Protein AF-A0A929JUM2-F1 (afdb_monomer_lite)

Structure (mmCIF, N/CA/C/O backbone):
data_AF-A0A929JUM2-F1
#
_entry.id   AF-A0A929JUM2-F1
#
loop_
_atom_site.group_PDB
_atom_site.id
_atom_site.type_symbol
_atom_site.label_atom_id
_atom_site.label_alt_id
_atom_site.label_comp_id
_atom_site.label_asym_id
_atom_site.label_entity_id
_atom_site.label_seq_id
_atom_site.pdbx_PDB_ins_code
_atom_site.Cartn_x
_atom_site.Cartn_y
_atom_site.Cartn_z
_atom_site.occupancy
_atom_site.B_iso_or_equiv
_atom_site.auth_seq_id
_atom_site.auth_comp_id
_atom_site.auth_asym_id
_atom_site.auth_atom_id
_atom_site.pdbx_PDB_model_num
ATOM 1 N N . ASP A 1 1 ? -3.433 -14.314 9.287 1.00 51.97 1 ASP A N 1
ATOM 2 C CA . ASP A 1 1 ? -2.128 -13.743 9.660 1.00 51.97 1 ASP A CA 1
ATOM 3 C C . ASP A 1 1 ? -2.334 -12.373 10.278 1.00 51.97 1 ASP A C 1
ATOM 5 O O . ASP A 1 1 ? -3.068 -11.568 9.716 1.00 51.97 1 ASP A O 1
ATOM 9 N N . GLU A 1 2 ? -1.767 -12.148 11.462 1.00 64.69 2 GLU A N 1
ATOM 10 C CA . GLU A 1 2 ? -1.824 -10.885 12.211 1.00 64.69 2 GLU A CA 1
ATOM 11 C C . GLU A 1 2 ? -0.3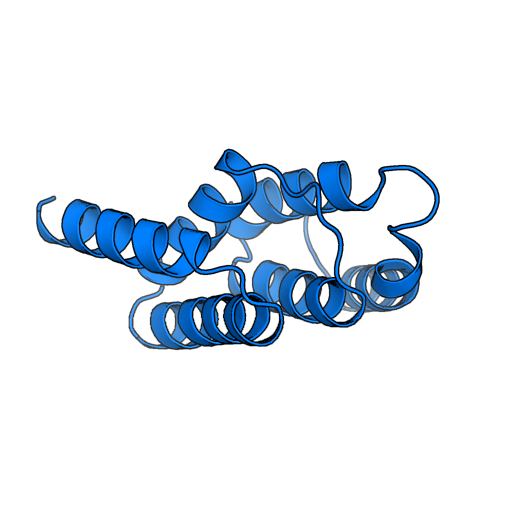96 -10.335 12.326 1.00 64.69 2 GLU A C 1
ATOM 13 O O . GLU A 1 2 ? 0.518 -11.099 12.635 1.00 64.69 2 GLU A O 1
ATOM 18 N N . ILE A 1 3 ? -0.181 -9.050 12.032 1.00 65.50 3 ILE A N 1
ATOM 19 C CA . ILE A 1 3 ? 1.097 -8.392 12.304 1.00 65.50 3 ILE A CA 1
ATOM 20 C C . ILE A 1 3 ? 1.003 -7.842 13.726 1.00 65.50 3 ILE A C 1
ATOM 22 O O . ILE A 1 3 ? 0.485 -6.754 13.962 1.00 65.50 3 ILE A O 1
ATOM 26 N N . ASP A 1 4 ? 1.517 -8.606 14.685 1.00 76.81 4 ASP A N 1
ATOM 27 C CA . ASP A 1 4 ? 1.779 -8.088 16.026 1.00 76.81 4 ASP A CA 1
ATOM 28 C C . ASP A 1 4 ? 3.136 -7.359 16.088 1.00 76.81 4 ASP A C 1
ATOM 30 O O . ASP A 1 4 ? 3.932 -7.390 15.148 1.00 76.81 4 ASP A O 1
ATOM 34 N N . ALA A 1 5 ? 3.434 -6.705 17.214 1.00 72.31 5 ALA A N 1
ATOM 35 C CA . ALA A 1 5 ? 4.672 -5.935 17.382 1.00 72.31 5 ALA A CA 1
ATOM 36 C C . ALA A 1 5 ? 5.957 -6.772 17.198 1.00 72.31 5 ALA A C 1
ATOM 38 O O . ALA A 1 5 ? 7.006 -6.239 16.831 1.00 72.31 5 ALA A O 1
ATOM 39 N N . THR A 1 6 ? 5.890 -8.083 17.448 1.00 71.50 6 THR A N 1
ATOM 40 C CA . THR A 1 6 ? 7.030 -8.991 17.257 1.00 71.50 6 THR A CA 1
ATOM 41 C C . THR A 1 6 ? 7.211 -9.301 15.776 1.00 71.50 6 THR A C 1
ATOM 43 O O . THR A 1 6 ? 8.318 -9.215 15.246 1.00 71.50 6 THR A O 1
ATOM 46 N N . THR A 1 7 ? 6.104 -9.586 15.099 1.00 74.31 7 THR A N 1
ATOM 47 C CA . THR A 1 7 ? 6.040 -9.897 13.674 1.00 74.31 7 THR A CA 1
ATOM 48 C C . THR A 1 7 ? 6.419 -8.679 12.833 1.00 74.31 7 THR A C 1
ATOM 50 O O . THR A 1 7 ? 7.212 -8.811 11.906 1.00 74.31 7 THR A O 1
ATOM 53 N N . GLU A 1 8 ? 5.955 -7.477 13.194 1.00 75.75 8 GLU A N 1
ATOM 54 C CA . GLU A 1 8 ? 6.344 -6.215 12.543 1.00 75.75 8 GLU A CA 1
ATOM 55 C C . GLU A 1 8 ? 7.861 -6.004 12.630 1.00 75.75 8 GLU A C 1
ATOM 57 O O . GLU A 1 8 ? 8.510 -5.713 11.628 1.00 75.75 8 GLU A O 1
ATOM 62 N N . SER A 1 9 ? 8.449 -6.218 13.812 1.00 73.00 9 SER A N 1
ATOM 63 C CA . SER A 1 9 ? 9.894 -6.084 14.028 1.00 73.00 9 SER A CA 1
ATOM 64 C C . SER A 1 9 ? 10.700 -7.065 13.174 1.00 73.00 9 SER A C 1
ATOM 66 O O . SER A 1 9 ? 11.690 -6.677 12.552 1.00 73.00 9 SER A O 1
ATOM 68 N N . TRP A 1 10 ? 10.260 -8.323 13.083 1.00 74.50 10 TRP A N 1
ATOM 69 C CA . TRP A 1 10 ? 10.914 -9.323 12.238 1.00 74.50 10 TRP A CA 1
ATOM 70 C C . TRP A 1 10 ? 10.791 -8.986 10.755 1.00 74.50 10 TRP A C 1
ATOM 72 O O . TRP A 1 10 ? 11.799 -9.006 10.054 1.00 74.50 10 TRP A O 1
ATOM 82 N N . LEU A 1 11 ? 9.600 -8.596 10.294 1.00 72.81 11 LEU A N 1
ATOM 83 C CA . LEU A 1 11 ? 9.365 -8.180 8.910 1.00 72.81 11 LEU A CA 1
ATOM 84 C C . LEU A 1 11 ? 10.231 -6.972 8.528 1.00 72.81 11 LEU A C 1
ATOM 86 O O . LEU A 1 11 ? 10.826 -6.955 7.454 1.00 72.81 11 LEU A O 1
ATOM 90 N N . LEU A 1 12 ? 10.374 -5.991 9.423 1.00 72.25 12 LEU A N 1
ATOM 91 C CA . LEU A 1 12 ? 11.233 -4.826 9.202 1.00 72.25 12 LEU A CA 1
ATOM 92 C C . LEU A 1 12 ? 12.728 -5.172 9.187 1.00 72.25 12 LEU A C 1
ATOM 94 O O . LEU A 1 12 ? 13.486 -4.525 8.464 1.00 72.25 12 LEU A O 1
ATOM 98 N N . GLN A 1 13 ? 13.163 -6.168 9.965 1.00 69.94 13 GLN A N 1
ATOM 99 C CA . GLN A 1 13 ? 14.558 -6.623 9.975 1.00 69.94 13 GLN A CA 1
ATOM 100 C C . GLN A 1 13 ? 14.932 -7.403 8.716 1.00 69.94 13 GLN A C 1
ATOM 102 O O . GLN A 1 13 ? 16.063 -7.279 8.251 1.00 69.94 13 GLN A O 1
ATOM 107 N N . ILE A 1 14 ? 14.004 -8.188 8.165 1.00 68.44 14 ILE A N 1
ATOM 108 C CA . ILE A 1 14 ? 14.266 -9.001 6.971 1.00 68.44 14 ILE A CA 1
ATOM 109 C C . ILE A 1 14 ? 13.983 -8.256 5.664 1.00 68.44 14 ILE A C 1
ATOM 111 O O . ILE A 1 14 ? 14.540 -8.632 4.639 1.00 68.44 14 ILE A O 1
ATOM 115 N N . ALA A 1 15 ? 13.172 -7.190 5.685 1.00 65.75 15 ALA A N 1
ATOM 116 C CA . ALA A 1 15 ? 12.823 -6.411 4.493 1.00 65.75 15 ALA A CA 1
ATOM 117 C C . ALA A 1 15 ? 14.037 -5.982 3.635 1.00 65.75 15 ALA A C 1
ATOM 119 O O . ALA A 1 15 ? 13.951 -6.126 2.418 1.00 65.75 15 ALA A O 1
ATOM 120 N N . PRO A 1 16 ? 15.182 -5.539 4.204 1.00 62.84 16 PRO A N 1
ATOM 121 C CA . PRO A 1 16 ? 16.372 -5.192 3.417 1.00 62.84 16 PRO A CA 1
ATOM 122 C C . PRO A 1 16 ? 17.055 -6.381 2.721 1.00 62.84 16 PRO A C 1
ATOM 124 O O . PRO A 1 16 ? 17.844 -6.170 1.808 1.00 62.84 16 PRO A O 1
ATOM 127 N N . TYR A 1 17 ? 16.786 -7.612 3.164 1.00 59.81 17 TYR A N 1
ATOM 128 C CA . TYR A 1 17 ? 17.386 -8.848 2.645 1.00 59.81 17 TYR A CA 1
ATOM 129 C C . TYR A 1 17 ? 16.455 -9.611 1.692 1.00 59.81 17 TYR A C 1
ATOM 131 O O . TYR A 1 17 ? 16.838 -10.647 1.154 1.00 59.81 17 TYR A O 1
ATOM 139 N N . ALA A 1 18 ? 15.236 -9.115 1.458 1.00 59.00 18 ALA A N 1
ATOM 140 C CA . ALA A 1 18 ? 14.266 -9.761 0.574 1.00 59.00 18 ALA A CA 1
ATOM 141 C C . ALA A 1 18 ? 14.733 -9.836 -0.898 1.00 59.00 18 ALA A C 1
ATOM 143 O O . ALA A 1 18 ? 14.164 -10.585 -1.689 1.00 59.00 18 ALA A O 1
ATOM 144 N N . GLU A 1 19 ? 15.774 -9.087 -1.260 1.00 52.09 19 GLU A N 1
ATOM 145 C CA . GLU A 1 19 ? 16.333 -9.018 -2.612 1.00 52.09 19 GLU A CA 1
ATOM 146 C C . GLU A 1 19 ? 17.215 -10.219 -2.992 1.00 52.09 19 GLU A C 1
ATOM 148 O O . GLU A 1 19 ? 17.411 -10.449 -4.181 1.00 52.09 19 GLU A O 1
ATOM 153 N N . GLU A 1 20 ? 17.742 -11.001 -2.037 1.00 51.16 20 GLU A N 1
ATOM 154 C CA . GLU A 1 20 ? 18.761 -12.017 -2.368 1.00 51.16 20 GLU A CA 1
ATOM 155 C C . GLU A 1 20 ? 18.219 -13.278 -3.072 1.00 51.16 20 GLU A C 1
ATOM 157 O O . GLU A 1 20 ? 19.017 -13.993 -3.664 1.00 51.16 20 GLU A O 1
ATOM 162 N N . ASP A 1 21 ? 16.901 -13.539 -3.091 1.00 48.47 21 ASP A N 1
ATOM 163 C CA . ASP A 1 21 ? 16.361 -14.838 -3.555 1.00 48.47 21 ASP A CA 1
ATOM 164 C C . ASP A 1 21 ? 14.900 -14.796 -4.088 1.00 48.47 21 ASP A C 1
ATOM 166 O O . ASP A 1 21 ? 14.142 -15.737 -3.888 1.00 48.47 21 ASP A O 1
ATOM 170 N N . TYR A 1 22 ? 14.444 -13.722 -4.753 1.00 52.81 22 TYR A N 1
ATOM 171 C CA . TYR A 1 22 ? 13.024 -13.531 -5.171 1.00 52.81 22 TYR A CA 1
ATOM 172 C C . TYR A 1 22 ? 12.003 -13.385 -4.019 1.00 52.81 22 TYR A C 1
ATOM 174 O O . TYR A 1 22 ? 10.801 -13.251 -4.255 1.00 52.81 22 TYR A O 1
ATOM 182 N N . ASN A 1 23 ? 12.463 -13.323 -2.769 1.00 67.81 23 ASN A N 1
ATOM 183 C CA . ASN A 1 23 ? 11.599 -13.218 -1.588 1.00 67.81 23 ASN A CA 1
ATOM 184 C C . ASN A 1 23 ? 10.784 -11.912 -1.540 1.00 67.81 23 ASN A C 1
ATOM 186 O O . ASN A 1 23 ? 9.761 -11.850 -0.862 1.00 67.81 23 ASN A O 1
ATOM 190 N N . SER A 1 24 ? 11.211 -10.864 -2.250 1.00 75.12 24 SER A N 1
ATOM 191 C CA . SER A 1 24 ? 10.519 -9.574 -2.325 1.00 75.12 24 SER A CA 1
ATOM 192 C C . SER A 1 24 ? 9.154 -9.671 -3.031 1.00 75.12 24 SER A C 1
ATOM 194 O O . SER A 1 24 ? 8.208 -8.999 -2.608 1.00 75.12 24 SER A O 1
ATOM 196 N N . TYR A 1 25 ? 9.020 -10.547 -4.035 1.00 84.50 25 TYR A N 1
ATOM 197 C CA . TYR A 1 25 ? 7.760 -10.818 -4.736 1.00 84.50 25 TYR A CA 1
ATOM 198 C C . TYR A 1 25 ? 6.740 -11.472 -3.789 1.00 84.50 25 TYR A C 1
ATOM 200 O O . TYR A 1 25 ? 5.668 -10.914 -3.539 1.00 84.50 25 TYR A O 1
ATOM 208 N N . ASP A 1 26 ? 7.112 -12.607 -3.187 1.00 84.31 26 ASP A N 1
ATOM 209 C CA . ASP A 1 26 ? 6.253 -13.385 -2.280 1.00 84.31 26 ASP A CA 1
ATOM 210 C C . ASP A 1 26 ? 5.903 -12.611 -1.002 1.00 84.31 26 ASP A C 1
ATOM 212 O O . ASP A 1 26 ? 4.795 -12.719 -0.453 1.00 84.31 26 ASP A O 1
ATOM 216 N N . LEU A 1 27 ? 6.841 -11.789 -0.522 1.00 86.19 27 LEU A N 1
ATOM 217 C CA . LEU A 1 27 ? 6.603 -10.904 0.607 1.00 86.19 27 LEU A CA 1
ATOM 218 C C . LEU A 1 27 ? 5.526 -9.873 0.267 1.00 86.19 27 LEU A C 1
ATOM 220 O O . LEU A 1 27 ? 4.618 -9.669 1.074 1.00 86.19 27 LEU A O 1
ATOM 224 N N . LEU A 1 28 ? 5.554 -9.271 -0.926 1.00 90.44 28 LEU A N 1
ATOM 225 C CA . LEU A 1 28 ? 4.522 -8.309 -1.305 1.00 90.44 28 LEU A CA 1
ATOM 226 C C . LEU A 1 28 ? 3.148 -8.968 -1.492 1.00 90.44 28 LEU A C 1
ATOM 228 O O . LEU A 1 28 ? 2.143 -8.391 -1.076 1.00 90.44 28 LEU A O 1
ATOM 232 N N . GLU A 1 29 ? 3.077 -10.188 -2.032 1.00 91.69 29 GLU A N 1
ATOM 233 C CA . GLU A 1 29 ? 1.817 -10.949 -2.066 1.00 91.69 29 GLU A CA 1
ATOM 234 C C . GLU A 1 29 ? 1.268 -11.218 -0.660 1.00 91.69 29 GLU A C 1
ATOM 236 O O . GLU A 1 29 ? 0.063 -11.119 -0.409 1.00 91.69 29 GLU A O 1
ATOM 241 N N . SER A 1 30 ? 2.154 -11.535 0.281 1.00 91.12 30 SER A N 1
ATOM 242 C CA . SER A 1 30 ? 1.780 -11.750 1.678 1.00 91.12 30 SER A CA 1
ATOM 243 C C . SER A 1 30 ? 1.256 -10.464 2.316 1.00 91.12 30 SER A C 1
ATOM 245 O O . SER A 1 30 ? 0.212 -10.484 2.971 1.00 91.12 30 SER A O 1
ATOM 247 N N . LEU A 1 31 ? 1.902 -9.326 2.052 1.00 93.12 31 LEU A N 1
ATOM 248 C CA . LEU A 1 31 ? 1.423 -8.013 2.487 1.00 93.12 31 LEU A CA 1
ATOM 249 C C . LEU A 1 31 ? 0.074 -7.651 1.857 1.00 93.12 31 LEU A C 1
ATOM 251 O O . LEU A 1 31 ? -0.766 -7.061 2.535 1.00 93.12 31 LEU A O 1
ATOM 255 N N . ALA A 1 32 ? -0.182 -8.048 0.608 1.00 95.00 32 ALA A N 1
ATOM 256 C CA . ALA A 1 32 ? -1.482 -7.852 -0.026 1.00 95.00 32 ALA A CA 1
ATOM 257 C C . ALA A 1 32 ? -2.601 -8.589 0.716 1.00 95.00 32 ALA A C 1
ATOM 259 O O . ALA A 1 32 ? -3.632 -7.976 0.999 1.00 95.00 32 ALA A O 1
ATOM 260 N N . ARG A 1 33 ? -2.378 -9.844 1.125 1.00 94.31 33 ARG A N 1
ATOM 261 C CA . ARG A 1 33 ? -3.335 -10.591 1.961 1.00 94.31 33 ARG A CA 1
ATOM 262 C C . ARG A 1 33 ? -3.524 -9.943 3.333 1.00 94.31 33 ARG A C 1
ATOM 264 O O . ARG A 1 33 ? -4.648 -9.757 3.783 1.00 94.31 33 ARG A O 1
ATOM 271 N N . ILE A 1 34 ? -2.435 -9.542 3.988 1.00 93.62 34 ILE A N 1
ATOM 272 C CA . ILE A 1 34 ? -2.492 -8.892 5.308 1.00 93.62 34 ILE A CA 1
ATOM 273 C C . ILE A 1 34 ? -3.255 -7.563 5.241 1.00 93.62 34 ILE A C 1
ATOM 275 O O . ILE A 1 34 ? -4.031 -7.245 6.147 1.00 93.62 34 ILE A O 1
ATOM 279 N N . SER A 1 35 ? -3.090 -6.812 4.149 1.00 95.75 35 SER A N 1
ATOM 280 C CA . SER A 1 35 ? -3.714 -5.501 3.970 1.00 95.75 35 SER A CA 1
ATOM 281 C C . SER A 1 35 ? -5.244 -5.527 3.999 1.00 95.75 35 SER A C 1
ATOM 283 O O . SER A 1 35 ? -5.852 -4.491 4.243 1.00 95.75 35 SER A O 1
ATOM 285 N N . GLU A 1 36 ? -5.874 -6.690 3.814 1.00 94.31 36 GLU A N 1
ATOM 286 C CA . GLU A 1 36 ? -7.326 -6.854 3.957 1.00 94.31 36 GLU A CA 1
ATOM 287 C C . GLU A 1 36 ? -7.817 -6.535 5.377 1.00 94.31 36 GLU A C 1
ATOM 289 O O . GLU A 1 36 ? -8.950 -6.095 5.555 1.00 94.31 36 GLU A O 1
ATOM 294 N N . SER A 1 37 ? -6.960 -6.730 6.384 1.00 93.44 37 SER A N 1
ATOM 295 C CA . SER A 1 37 ? -7.260 -6.442 7.794 1.00 93.44 37 SER A CA 1
ATOM 296 C C . SER A 1 37 ? -6.387 -5.338 8.394 1.00 93.44 37 SER A C 1
ATOM 298 O O . SER A 1 37 ? -6.833 -4.623 9.287 1.00 93.44 37 SER A O 1
ATOM 300 N N . GLN A 1 38 ? -5.152 -5.191 7.909 1.00 92.50 38 GLN A N 1
ATOM 301 C CA . GLN A 1 38 ? -4.104 -4.351 8.499 1.00 92.50 38 GLN A CA 1
ATOM 302 C C . GLN A 1 38 ? -3.368 -3.570 7.403 1.00 92.50 38 GLN A C 1
ATOM 304 O O . GLN A 1 38 ? -2.165 -3.715 7.175 1.00 92.50 38 GLN A O 1
ATOM 309 N N . ALA A 1 39 ? -4.120 -2.770 6.641 1.00 94.25 39 ALA A N 1
ATOM 310 C CA . ALA A 1 39 ? -3.581 -2.047 5.487 1.00 94.25 39 ALA A CA 1
ATOM 311 C C . ALA A 1 39 ? -2.472 -1.049 5.862 1.00 94.25 39 ALA A C 1
ATOM 313 O O . ALA A 1 39 ? -1.540 -0.850 5.083 1.00 94.25 39 ALA A O 1
ATOM 314 N N . LEU A 1 40 ? -2.550 -0.426 7.043 1.00 94.50 40 LEU A N 1
ATOM 315 C CA . LEU A 1 40 ? -1.562 0.559 7.489 1.00 94.50 40 LEU A CA 1
ATOM 316 C C . LEU A 1 40 ? -0.230 -0.109 7.854 1.00 94.50 40 LEU A C 1
ATOM 318 O O . LEU A 1 40 ? 0.830 0.395 7.494 1.00 94.50 40 LEU A O 1
ATOM 322 N N . GLU A 1 41 ? -0.274 -1.254 8.529 1.00 92.31 41 GLU A N 1
ATOM 323 C CA . GLU A 1 41 ? 0.890 -2.067 8.881 1.00 92.31 41 GLU A CA 1
ATOM 324 C C . GLU A 1 41 ? 1.546 -2.620 7.615 1.00 92.31 41 GLU A C 1
ATOM 326 O O . GLU A 1 41 ? 2.754 -2.468 7.425 1.00 92.31 41 GLU A O 1
ATOM 331 N N . ALA A 1 42 ? 0.739 -3.157 6.692 1.00 93.25 42 ALA A N 1
ATOM 332 C CA . ALA A 1 42 ? 1.221 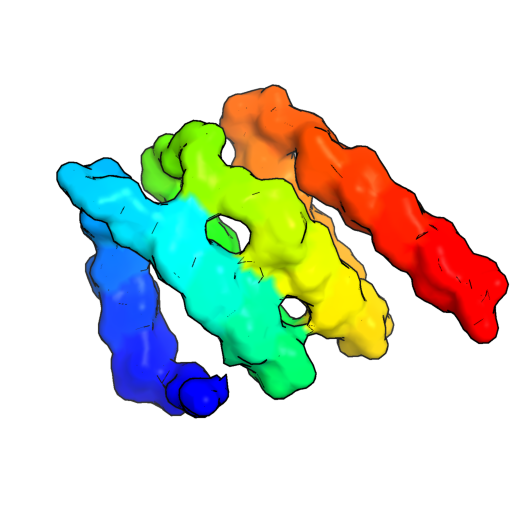-3.626 5.399 1.00 93.25 42 ALA A CA 1
ATOM 333 C C . ALA A 1 42 ? 1.926 -2.506 4.609 1.00 93.25 42 ALA A C 1
ATOM 335 O O . ALA A 1 42 ? 2.987 -2.727 4.024 1.00 93.25 42 ALA A O 1
ATOM 336 N N . GLN A 1 43 ? 1.386 -1.282 4.647 1.00 94.94 43 GLN A N 1
ATOM 337 C CA . GLN A 1 43 ? 2.000 -0.122 4.003 1.00 94.94 43 GLN A CA 1
ATOM 338 C C . GLN A 1 43 ? 3.356 0.249 4.603 1.00 94.94 43 GLN A C 1
ATOM 340 O O . GLN A 1 43 ? 4.268 0.568 3.844 1.00 94.94 43 GLN A O 1
ATOM 345 N N . LYS A 1 44 ? 3.522 0.209 5.929 1.00 93.62 44 LYS A N 1
ATOM 346 C CA . LYS A 1 44 ? 4.812 0.521 6.569 1.00 93.62 44 LYS A CA 1
ATOM 347 C C . LYS A 1 44 ? 5.904 -0.449 6.126 1.00 93.62 44 LYS A C 1
ATOM 349 O O . LYS A 1 44 ? 7.003 -0.013 5.782 1.00 93.62 44 LYS A O 1
ATOM 354 N N . VAL A 1 45 ? 5.596 -1.748 6.125 1.00 90.62 45 VAL A N 1
ATOM 355 C CA . VAL A 1 45 ? 6.546 -2.790 5.710 1.00 90.62 45 VAL A CA 1
ATOM 356 C C . VAL A 1 45 ? 6.890 -2.619 4.232 1.00 90.62 45 VAL A C 1
ATOM 358 O O . VAL A 1 45 ? 8.066 -2.574 3.880 1.00 90.62 45 VAL A O 1
ATOM 361 N N . TRP A 1 46 ? 5.887 -2.420 3.375 1.00 91.44 46 TRP A N 1
ATOM 362 C CA . TRP A 1 46 ? 6.114 -2.200 1.947 1.00 91.44 46 TRP A CA 1
ATOM 363 C C . TRP A 1 46 ? 6.932 -0.935 1.665 1.00 91.44 46 TRP A C 1
ATOM 365 O O . TRP A 1 46 ? 7.866 -0.973 0.868 1.00 91.44 46 TRP A O 1
ATOM 375 N N . LEU A 1 47 ? 6.656 0.174 2.358 1.00 91.69 47 LEU A N 1
ATOM 376 C CA . LEU A 1 47 ? 7.442 1.400 2.226 1.00 91.69 47 LEU A CA 1
ATOM 377 C C . LEU A 1 47 ? 8.915 1.152 2.570 1.00 91.6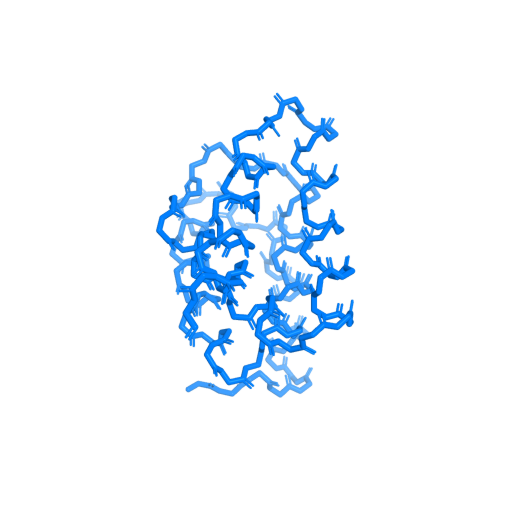9 47 LEU A C 1
ATOM 379 O O . LEU A 1 47 ? 9.791 1.675 1.887 1.00 91.69 47 LEU A O 1
ATOM 383 N N . LYS A 1 48 ? 9.190 0.318 3.582 1.00 88.31 48 LYS A N 1
ATOM 384 C CA . LYS A 1 48 ? 10.556 -0.063 3.950 1.00 88.31 48 LYS A CA 1
ATOM 385 C C . LYS A 1 48 ? 11.233 -0.915 2.877 1.00 88.31 48 LYS A C 1
ATOM 387 O O . LYS A 1 48 ? 12.409 -0.706 2.603 1.00 88.31 48 LYS A O 1
ATOM 392 N N . MET A 1 49 ? 10.500 -1.828 2.244 1.00 86.00 49 MET A N 1
ATOM 393 C CA . MET A 1 49 ? 11.011 -2.620 1.116 1.00 86.00 49 MET A CA 1
ATOM 394 C C . MET A 1 49 ? 11.365 -1.751 -0.103 1.00 86.00 49 MET A C 1
ATOM 396 O O . MET A 1 49 ? 12.226 -2.110 -0.900 1.00 86.00 49 MET A O 1
ATOM 400 N N . LEU A 1 50 ? 10.728 -0.588 -0.260 1.00 86.69 50 LEU A N 1
ATOM 401 C CA . LEU A 1 50 ? 11.042 0.354 -1.339 1.00 86.69 50 LEU A CA 1
ATOM 402 C C . LEU A 1 50 ? 12.323 1.169 -1.086 1.00 86.69 50 LEU A C 1
ATOM 404 O O . LEU A 1 50 ? 12.774 1.855 -2.005 1.00 86.69 50 LEU A O 1
ATOM 408 N N . ASP A 1 51 ? 12.935 1.085 0.104 1.00 82.56 51 ASP A N 1
ATOM 409 C CA . ASP A 1 51 ? 14.242 1.702 0.378 1.00 82.56 51 ASP A CA 1
ATOM 410 C C . ASP A 1 51 ? 15.388 0.984 -0.365 1.00 82.56 51 ASP A C 1
ATOM 412 O O . ASP A 1 51 ? 16.351 1.643 -0.755 1.00 82.56 51 ASP A O 1
ATOM 416 N N . SER A 1 52 ? 15.305 -0.342 -0.554 1.00 69.62 52 SER A N 1
ATOM 417 C CA . SER A 1 52 ? 16.349 -1.158 -1.212 1.00 69.62 52 SER A CA 1
ATOM 418 C C . SER A 1 52 ? 16.161 -1.332 -2.726 1.00 69.62 52 SER A C 1
ATOM 420 O O . SER A 1 52 ? 17.127 -1.628 -3.415 1.00 69.62 52 SER A O 1
ATOM 422 N N . TYR A 1 53 ? 14.964 -1.016 -3.226 1.00 66.62 53 TYR A N 1
ATOM 423 C CA . TYR A 1 53 ? 14.524 -1.031 -4.625 1.00 66.62 53 TYR A CA 1
ATOM 424 C C . TYR A 1 53 ? 14.691 -2.347 -5.411 1.00 66.62 53 TYR A C 1
ATOM 426 O O . TYR A 1 53 ? 15.702 -2.577 -6.072 1.00 66.62 53 TYR A O 1
ATOM 434 N N . SER A 1 54 ? 13.585 -3.101 -5.486 1.00 59.97 54 SER A N 1
ATOM 435 C CA . SER A 1 54 ? 13.434 -4.332 -6.271 1.00 59.97 54 SER A CA 1
ATOM 436 C C . SER A 1 54 ? 12.566 -4.095 -7.518 1.00 59.97 54 SER A C 1
ATOM 438 O O . SER A 1 54 ? 11.542 -3.408 -7.444 1.00 59.97 54 SER A O 1
ATOM 440 N N . TYR A 1 55 ? 12.959 -4.669 -8.662 1.00 64.62 55 TYR A N 1
ATOM 441 C CA . TYR A 1 55 ? 12.303 -4.481 -9.969 1.00 64.62 55 TYR A CA 1
ATOM 442 C C . TYR A 1 55 ? 11.092 -5.402 -10.227 1.00 64.62 55 TYR A C 1
ATOM 444 O O . TYR A 1 55 ? 10.350 -5.155 -11.177 1.00 64.62 55 TYR A O 1
ATOM 452 N N . ASP A 1 56 ? 10.845 -6.402 -9.373 1.00 74.06 56 ASP A N 1
ATOM 453 C CA . ASP A 1 56 ? 9.938 -7.520 -9.678 1.00 74.06 56 ASP A CA 1
ATOM 454 C C . ASP A 1 56 ? 8.764 -7.624 -8.693 1.00 74.06 56 ASP A C 1
ATOM 456 O O . ASP A 1 56 ? 8.479 -8.684 -8.153 1.00 74.06 56 ASP A O 1
ATOM 460 N N . TYR A 1 57 ? 8.062 -6.524 -8.417 1.00 83.56 57 TYR A N 1
ATOM 461 C CA . TYR A 1 57 ? 6.879 -6.578 -7.550 1.00 83.56 57 TYR A CA 1
ATOM 462 C C . TYR A 1 57 ? 5.592 -6.951 -8.311 1.00 83.56 57 TYR A C 1
ATOM 464 O O . TYR A 1 57 ? 5.351 -6.399 -9.386 1.00 83.56 57 TYR A O 1
ATOM 472 N N . PRO A 1 58 ? 4.717 -7.814 -7.751 1.00 88.94 58 PRO A N 1
ATOM 473 C CA . PRO A 1 58 ? 3.469 -8.204 -8.405 1.00 88.94 58 PRO A CA 1
ATOM 474 C C . PRO A 1 58 ? 2.481 -7.040 -8.551 1.00 88.94 58 PRO A C 1
ATOM 476 O O . PRO A 1 58 ? 2.001 -6.496 -7.553 1.00 88.94 58 PRO A O 1
ATOM 479 N N . ASP A 1 59 ? 2.100 -6.717 -9.794 1.00 91.94 59 ASP A N 1
ATOM 480 C CA . ASP A 1 59 ? 1.100 -5.687 -10.128 1.00 91.94 59 ASP A CA 1
ATOM 481 C C . ASP A 1 59 ? -0.200 -5.851 -9.314 1.00 91.94 59 ASP A C 1
ATOM 483 O O . ASP A 1 59 ? -0.739 -4.876 -8.781 1.00 91.94 59 ASP A O 1
ATOM 487 N N . ASP A 1 60 ? -0.702 -7.083 -9.198 1.00 92.94 60 ASP A N 1
ATOM 488 C CA . ASP A 1 60 ? -1.959 -7.378 -8.501 1.00 92.94 60 ASP A CA 1
ATOM 489 C C . ASP A 1 60 ? -1.850 -7.128 -6.992 1.00 92.94 60 ASP A C 1
ATOM 491 O O . ASP A 1 60 ? -2.757 -6.544 -6.392 1.00 92.94 60 ASP A O 1
ATOM 495 N N . ALA A 1 61 ? -0.713 -7.481 -6.386 1.00 93.31 61 ALA A N 1
ATOM 496 C CA . ALA A 1 61 ? -0.451 -7.220 -4.975 1.00 93.31 61 ALA A CA 1
ATOM 497 C C . ALA A 1 61 ? -0.384 -5.712 -4.696 1.00 93.31 61 ALA A C 1
ATOM 499 O O . ALA A 1 61 ? -1.024 -5.222 -3.763 1.00 93.31 61 ALA A O 1
ATOM 500 N N . ILE A 1 62 ? 0.310 -4.957 -5.556 1.00 94.44 62 ILE A N 1
ATOM 501 C CA . ILE A 1 62 ? 0.388 -3.492 -5.479 1.00 94.44 62 ILE A CA 1
ATOM 502 C C . ILE A 1 62 ? -1.018 -2.882 -5.508 1.00 94.44 62 ILE A C 1
ATOM 504 O O . ILE A 1 62 ? -1.382 -2.083 -4.640 1.00 94.44 62 ILE A O 1
ATOM 508 N N . ARG A 1 63 ? -1.831 -3.265 -6.500 1.00 95.81 63 ARG A N 1
ATOM 509 C CA . ARG A 1 63 ? -3.197 -2.749 -6.665 1.00 95.81 63 ARG A CA 1
ATOM 510 C C . ARG A 1 63 ? -4.080 -3.087 -5.465 1.00 95.81 63 ARG A C 1
ATOM 512 O O . ARG A 1 63 ? -4.840 -2.224 -5.025 1.00 95.81 63 ARG A O 1
ATOM 519 N N . GLN A 1 64 ? -3.968 -4.300 -4.923 1.00 96.19 64 GLN A N 1
ATOM 520 C CA . GLN A 1 64 ? -4.741 -4.741 -3.762 1.00 96.19 64 GLN A CA 1
ATOM 521 C C . GLN A 1 64 ? -4.417 -3.906 -2.516 1.00 96.19 64 GLN A C 1
ATOM 523 O O . GLN A 1 64 ? -5.335 -3.377 -1.888 1.00 96.19 64 GLN A O 1
ATOM 528 N N . ILE A 1 65 ? -3.133 -3.708 -2.195 1.00 96.31 65 ILE A N 1
ATOM 529 C CA . ILE A 1 65 ? -2.732 -2.908 -1.026 1.00 96.31 65 ILE A CA 1
ATOM 530 C C . ILE A 1 65 ? -3.200 -1.457 -1.187 1.00 96.31 65 ILE A C 1
ATOM 532 O O . ILE A 1 65 ? -3.788 -0.891 -0.265 1.00 96.31 65 ILE A O 1
ATOM 536 N N . LEU A 1 66 ? -3.009 -0.857 -2.370 1.00 96.75 66 LEU A N 1
ATOM 537 C CA . LEU A 1 66 ? -3.480 0.504 -2.650 1.00 96.75 66 LEU A CA 1
ATOM 538 C C . LEU A 1 66 ? -4.999 0.622 -2.490 1.00 96.75 66 LEU A C 1
ATOM 540 O O . LEU A 1 66 ? -5.474 1.567 -1.866 1.00 96.75 66 LEU A O 1
ATOM 544 N N . LYS A 1 67 ? -5.768 -0.341 -3.004 1.00 97.06 67 LYS A N 1
ATOM 545 C CA . LYS A 1 67 ? -7.226 -0.369 -2.848 1.00 97.06 67 LYS A CA 1
ATOM 546 C C . LYS A 1 67 ? -7.632 -0.430 -1.377 1.00 97.06 67 LYS A C 1
ATOM 548 O O . LYS A 1 67 ? -8.459 0.376 -0.953 1.00 97.06 67 LYS A O 1
ATOM 553 N N . ASN A 1 68 ? -7.033 -1.335 -0.605 1.00 96.69 68 ASN A N 1
ATOM 554 C CA . ASN A 1 68 ? -7.346 -1.508 0.814 1.00 96.69 68 ASN A CA 1
ATOM 555 C C . ASN A 1 68 ? -6.984 -0.264 1.634 1.00 96.69 68 ASN A C 1
ATOM 557 O O . ASN A 1 68 ? -7.736 0.120 2.526 1.00 96.69 68 ASN A O 1
ATOM 561 N N . LEU A 1 69 ? -5.905 0.437 1.272 1.00 97.38 69 LEU A N 1
ATOM 562 C CA . LEU A 1 69 ? -5.592 1.748 1.832 1.00 97.38 69 LEU A CA 1
ATOM 563 C C . LEU A 1 69 ? -6.671 2.783 1.495 1.00 97.38 69 LEU A C 1
ATOM 565 O O . LEU A 1 69 ? -7.173 3.437 2.400 1.00 97.38 69 LEU A O 1
ATOM 569 N N . ILE A 1 70 ? -7.075 2.933 0.230 1.00 96.50 70 ILE A N 1
ATOM 570 C CA . ILE A 1 70 ? -8.053 3.967 -0.160 1.00 96.50 70 ILE A CA 1
ATOM 571 C C . ILE A 1 70 ? -9.400 3.806 0.564 1.00 96.50 70 ILE A C 1
ATOM 573 O O . ILE A 1 70 ? -10.030 4.807 0.908 1.00 96.50 70 ILE A O 1
ATOM 577 N N . VAL A 1 71 ? -9.820 2.573 0.859 1.00 94.75 71 VAL A N 1
ATOM 578 C CA . VAL A 1 71 ? -11.060 2.295 1.608 1.00 94.75 71 VAL A CA 1
ATOM 579 C C . VAL A 1 71 ? -11.028 2.857 3.041 1.00 94.75 71 VAL A C 1
ATOM 581 O O . VAL A 1 71 ? -12.081 3.175 3.589 1.00 94.75 71 VAL A O 1
ATOM 584 N N . LEU A 1 72 ? -9.847 3.084 3.630 1.00 93.88 72 LEU A N 1
ATOM 585 C CA . LEU A 1 72 ? -9.696 3.712 4.953 1.00 93.88 72 LEU A CA 1
ATOM 586 C C . LEU A 1 72 ? -9.912 5.240 4.948 1.00 93.88 72 LEU A C 1
ATOM 588 O O . LEU A 1 72 ? -9.780 5.895 5.985 1.00 93.88 72 LEU A O 1
ATOM 592 N N . GLY A 1 73 ? -10.227 5.839 3.797 1.00 93.44 73 GLY A N 1
ATOM 593 C CA . GLY A 1 73 ? -10.500 7.268 3.673 1.00 93.44 73 GLY A CA 1
ATOM 594 C C . GLY A 1 73 ? -9.231 8.123 3.653 1.00 93.44 73 GLY A C 1
ATOM 595 O O . GLY A 1 73 ? -8.222 7.757 3.052 1.00 93.44 73 GLY A O 1
ATOM 596 N N . ALA A 1 74 ? -9.279 9.302 4.279 1.00 94.56 74 ALA A N 1
ATOM 597 C CA . ALA A 1 74 ? -8.244 10.330 4.119 1.00 94.56 74 ALA A CA 1
ATOM 598 C C . ALA A 1 74 ? -6.842 9.880 4.569 1.00 94.56 74 ALA A C 1
ATOM 600 O O . ALA A 1 74 ? -5.853 10.191 3.903 1.00 94.56 74 ALA A O 1
ATOM 601 N N . GLU A 1 75 ? -6.752 9.137 5.676 1.00 95.44 75 GLU A N 1
ATOM 602 C CA . GLU A 1 75 ? -5.468 8.631 6.174 1.00 95.44 75 GLU A CA 1
ATOM 603 C C . GLU A 1 75 ? -4.892 7.566 5.238 1.00 95.44 75 GLU A C 1
ATOM 605 O O . GLU A 1 75 ? -3.715 7.608 4.884 1.00 95.44 75 GLU A O 1
ATOM 610 N N . GLY A 1 76 ? -5.740 6.662 4.753 1.00 95.69 76 GLY A N 1
ATOM 611 C CA . GLY A 1 76 ? -5.350 5.661 3.773 1.00 95.69 76 GLY A CA 1
ATOM 612 C C . GLY A 1 76 ? -4.890 6.266 2.446 1.00 95.69 76 GLY A C 1
ATOM 613 O O . GLY A 1 76 ? -3.865 5.857 1.903 1.00 95.69 76 GLY A O 1
ATOM 614 N N . GLU A 1 77 ? -5.559 7.317 1.961 1.00 96.50 77 GLU A N 1
ATOM 615 C CA . GLU A 1 77 ? -5.105 8.057 0.778 1.00 96.50 77 GLU A CA 1
ATOM 616 C C . GLU A 1 77 ? -3.726 8.694 0.996 1.00 96.50 77 GLU A C 1
ATOM 618 O O . GLU A 1 77 ? -2.874 8.664 0.102 1.00 96.50 77 GLU A O 1
ATOM 623 N N . ARG A 1 78 ? -3.484 9.261 2.182 1.00 97.00 78 ARG A N 1
ATOM 624 C CA . ARG A 1 78 ? -2.178 9.822 2.540 1.00 97.00 78 ARG A CA 1
ATOM 625 C C . ARG A 1 78 ? -1.092 8.744 2.505 1.00 97.00 78 ARG A C 1
ATOM 627 O O . ARG A 1 78 ? -0.035 8.975 1.925 1.00 97.00 78 ARG A O 1
ATOM 634 N N . LYS A 1 79 ? -1.372 7.558 3.049 1.00 97.38 79 LYS A N 1
ATOM 635 C CA . LYS A 1 79 ? -0.453 6.410 3.046 1.00 97.38 79 LYS A CA 1
ATOM 636 C C . LYS A 1 79 ? -0.203 5.820 1.660 1.00 97.38 79 LYS A C 1
ATOM 638 O O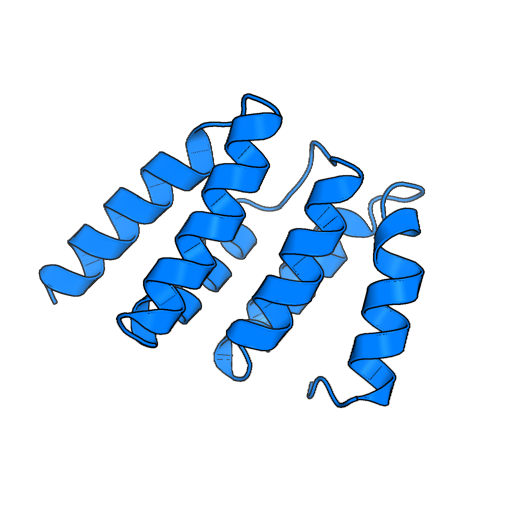 . LYS A 1 79 ? 0.935 5.494 1.332 1.00 97.38 79 LYS A O 1
ATOM 643 N N . ALA A 1 80 ? -1.226 5.756 0.815 1.00 96.38 80 ALA A N 1
ATOM 644 C CA . ALA A 1 80 ? -1.073 5.343 -0.576 1.00 96.38 80 ALA A CA 1
ATOM 645 C C . ALA A 1 80 ? -0.171 6.313 -1.365 1.00 96.38 80 ALA A C 1
ATOM 647 O O . ALA A 1 80 ? 0.650 5.877 -2.170 1.00 96.38 80 ALA A O 1
ATOM 648 N N . LYS A 1 81 ? -0.268 7.625 -1.100 1.00 95.75 81 LYS A N 1
ATOM 649 C CA . LYS A 1 81 ? 0.630 8.627 -1.699 1.00 95.75 81 LYS A CA 1
ATOM 650 C C . LYS A 1 81 ? 2.082 8.447 -1.266 1.00 95.75 81 LYS A C 1
ATOM 652 O O . LYS A 1 81 ? 2.947 8.496 -2.128 1.00 95.75 81 LYS A O 1
ATOM 657 N N . GLU A 1 82 ? 2.347 8.161 0.013 1.00 95.94 82 GLU A N 1
ATOM 658 C CA . GLU A 1 82 ? 3.714 7.891 0.500 1.00 95.94 82 GLU A CA 1
ATOM 659 C C . GLU A 1 82 ? 4.394 6.758 -0.294 1.00 95.94 82 GLU A C 1
ATOM 661 O O . GLU A 1 82 ? 5.570 6.860 -0.643 1.00 95.94 82 GLU A O 1
ATOM 666 N N . ILE A 1 83 ? 3.645 5.700 -0.624 1.00 94.69 83 ILE A N 1
ATOM 667 C CA . ILE A 1 83 ? 4.133 4.603 -1.468 1.00 94.69 83 ILE A CA 1
ATOM 668 C C . ILE A 1 83 ? 4.394 5.067 -2.901 1.00 94.69 83 ILE A C 1
ATOM 670 O O . ILE A 1 83 ? 5.459 4.793 -3.452 1.00 94.69 83 ILE A O 1
ATOM 674 N N . VAL A 1 84 ? 3.438 5.767 -3.519 1.00 93.94 84 VAL A N 1
ATOM 675 C CA . VAL A 1 84 ? 3.601 6.271 -4.891 1.00 93.94 84 VAL A CA 1
ATOM 676 C C . VAL A 1 84 ? 4.823 7.182 -4.989 1.00 93.94 84 VAL A C 1
ATOM 678 O O . VAL A 1 84 ? 5.619 7.030 -5.911 1.00 93.94 84 VAL A O 1
ATOM 681 N N . ASP A 1 85 ? 5.021 8.068 -4.017 1.00 93.88 85 ASP A N 1
ATOM 682 C CA . ASP A 1 85 ? 6.190 8.943 -3.951 1.00 93.88 85 ASP A CA 1
ATOM 683 C C . ASP A 1 85 ? 7.491 8.136 -3.825 1.00 93.88 85 ASP A C 1
ATOM 685 O O . ASP A 1 85 ? 8.502 8.492 -4.433 1.00 93.88 85 ASP A O 1
ATOM 689 N N . ALA A 1 86 ? 7.478 7.017 -3.092 1.00 91.50 86 ALA A N 1
ATOM 690 C CA . ALA A 1 86 ? 8.621 6.114 -3.021 1.00 91.50 86 ALA A CA 1
ATOM 691 C C . ALA A 1 86 ? 8.956 5.482 -4.382 1.00 91.50 86 ALA A C 1
ATOM 693 O O . ALA A 1 86 ? 10.120 5.506 -4.768 1.00 91.50 86 ALA A O 1
ATOM 694 N N . TYR A 1 87 ? 7.965 5.018 -5.149 1.00 90.69 87 TYR A N 1
ATOM 695 C CA . TYR A 1 87 ? 8.189 4.533 -6.520 1.00 90.69 87 TYR A CA 1
ATOM 696 C C . TYR A 1 87 ? 8.681 5.633 -7.471 1.00 90.69 87 TYR A C 1
ATOM 698 O O . TYR A 1 87 ? 9.587 5.397 -8.273 1.00 90.69 87 TYR A O 1
ATOM 706 N N . LEU A 1 88 ? 8.137 6.849 -7.356 1.00 90.75 88 LEU A N 1
ATOM 707 C CA . LEU A 1 88 ? 8.540 7.986 -8.188 1.00 90.75 88 LEU A CA 1
ATOM 708 C C . LEU A 1 88 ? 9.998 8.393 -7.956 1.00 90.75 88 LEU A C 1
ATOM 710 O O . LEU A 1 88 ? 10.674 8.773 -8.910 1.00 90.75 88 LEU A O 1
ATOM 714 N N . ARG A 1 89 ? 10.513 8.273 -6.722 1.00 89.88 89 ARG A N 1
ATOM 715 C CA . ARG A 1 89 ? 11.941 8.506 -6.423 1.00 89.88 89 ARG A CA 1
ATOM 716 C C . ARG A 1 89 ? 12.875 7.584 -7.205 1.00 89.88 89 ARG A C 1
ATOM 718 O O . ARG A 1 89 ? 14.014 7.965 -7.453 1.00 89.88 89 ARG A O 1
ATOM 725 N N . HIS A 1 90 ? 12.374 6.432 -7.638 1.00 85.81 90 HIS A N 1
ATOM 726 C CA . HIS A 1 90 ? 13.104 5.469 -8.458 1.00 85.81 90 HIS A CA 1
ATOM 727 C C . HIS A 1 90 ? 12.718 5.510 -9.946 1.00 85.81 90 HIS A C 1
ATOM 729 O O . HIS A 1 90 ? 13.156 4.673 -10.729 1.00 85.81 90 HIS A O 1
ATOM 735 N N . GLY A 1 91 ? 11.905 6.489 -10.360 1.00 87.56 91 GLY A N 1
ATOM 736 C CA . GLY A 1 91 ? 11.484 6.667 -11.752 1.00 87.56 91 GLY A CA 1
ATOM 737 C C . GLY A 1 91 ? 10.346 5.750 -12.212 1.00 87.56 91 GLY A C 1
ATOM 738 O O . GLY A 1 91 ? 10.057 5.707 -13.407 1.00 87.56 91 GLY A O 1
ATOM 739 N N . ILE A 1 92 ? 9.672 5.038 -11.300 1.00 87.94 92 ILE A N 1
ATOM 740 C CA . ILE A 1 92 ? 8.494 4.226 -11.634 1.00 87.94 92 ILE A CA 1
ATOM 741 C C . ILE A 1 92 ? 7.221 5.049 -11.436 1.00 87.94 92 ILE A C 1
ATOM 743 O O . ILE A 1 92 ? 6.841 5.395 -10.320 1.00 87.94 92 ILE A O 1
ATOM 747 N N . GLU A 1 93 ? 6.490 5.280 -12.525 1.00 89.12 93 GLU A N 1
ATOM 748 C CA . GLU A 1 93 ? 5.232 6.038 -12.490 1.00 89.12 93 GLU A CA 1
ATOM 749 C C . GLU A 1 93 ? 3.980 5.161 -12.383 1.00 89.12 93 GLU A C 1
ATOM 751 O O . GLU A 1 93 ? 2.913 5.638 -12.000 1.00 89.12 93 GLU A O 1
ATOM 756 N N . ARG A 1 94 ? 4.080 3.871 -12.716 1.00 90.31 94 ARG A N 1
ATOM 757 C CA . ARG A 1 94 ? 2.918 2.990 -12.902 1.00 90.31 94 ARG A CA 1
ATOM 758 C C . ARG A 1 94 ? 1.977 2.913 -11.678 1.00 90.31 94 ARG A C 1
ATOM 760 O O . ARG A 1 94 ? 0.766 3.036 -11.882 1.00 90.31 94 ARG A O 1
ATOM 767 N N . PRO A 1 95 ? 2.470 2.851 -10.422 1.00 90.69 95 PRO A N 1
ATOM 768 C CA . PRO A 1 95 ? 1.615 2.904 -9.232 1.00 90.69 95 PRO A CA 1
ATOM 769 C C . PRO A 1 95 ? 0.784 4.186 -9.096 1.00 90.69 95 PRO A C 1
ATOM 771 O O . PRO A 1 95 ? -0.321 4.143 -8.555 1.00 90.69 95 PRO A O 1
ATOM 774 N N . ARG A 1 96 ? 1.255 5.324 -9.629 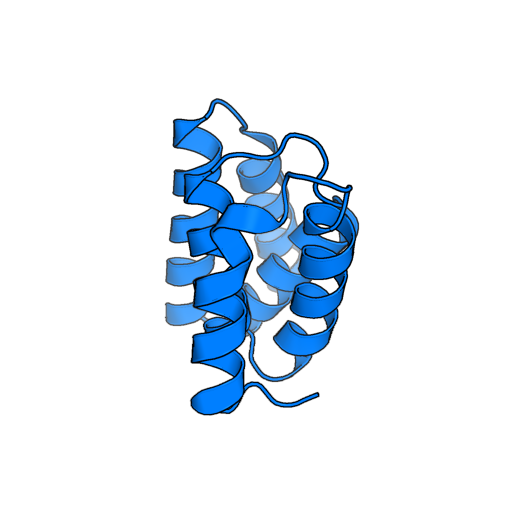1.00 92.69 96 ARG A N 1
ATOM 775 C CA . ARG A 1 96 ? 0.484 6.577 -9.653 1.00 92.69 96 ARG A CA 1
ATOM 776 C C . ARG A 1 96 ? -0.762 6.448 -10.526 1.00 92.69 96 ARG A C 1
ATOM 778 O O . ARG A 1 96 ? -1.833 6.900 -10.124 1.00 92.69 96 ARG A O 1
ATOM 785 N N . THR A 1 97 ? -0.622 5.840 -11.704 1.00 93.44 97 THR A N 1
ATOM 786 C CA . THR A 1 97 ? -1.739 5.603 -12.629 1.00 93.44 97 THR A CA 1
ATOM 787 C C . THR A 1 97 ? -2.784 4.702 -11.984 1.00 93.44 97 THR A C 1
ATOM 789 O O . THR A 1 97 ? -3.960 5.058 -11.947 1.00 93.44 97 THR A O 1
ATOM 792 N N . TRP A 1 98 ? -2.354 3.590 -11.384 1.00 95.19 98 TRP A N 1
ATOM 793 C CA . TRP A 1 98 ? -3.260 2.665 -10.702 1.00 95.19 98 TRP A CA 1
ATOM 794 C C . TRP A 1 98 ? -3.985 3.301 -9.526 1.00 95.19 98 TRP A C 1
ATOM 796 O O . TRP A 1 98 ? -5.177 3.070 -9.353 1.00 95.19 98 TRP A O 1
ATOM 806 N N . LEU A 1 99 ? -3.305 4.138 -8.739 1.00 94.44 99 LEU A N 1
ATOM 807 C CA . LEU A 1 99 ? -3.956 4.868 -7.657 1.00 94.44 99 LEU A CA 1
ATOM 808 C C . LEU A 1 99 ? -5.084 5.771 -8.187 1.00 94.44 99 LEU A C 1
ATOM 810 O O . LEU A 1 99 ? -6.142 5.853 -7.567 1.00 94.44 99 LEU A O 1
ATOM 814 N N . GLY A 1 100 ? -4.885 6.415 -9.341 1.00 93.81 100 GLY A N 1
ATOM 815 C CA . GLY A 1 100 ? -5.931 7.175 -10.031 1.00 93.81 100 GLY A CA 1
ATOM 816 C C . GLY A 1 100 ? -7.120 6.302 -10.441 1.00 93.81 100 GLY A C 1
ATOM 817 O O . GLY A 1 100 ? -8.249 6.595 -10.052 1.00 93.81 100 GLY A O 1
ATOM 818 N N . GLU A 1 101 ? -6.854 5.193 -11.140 1.00 94.44 101 GLU A N 1
ATOM 819 C CA . GLU A 1 101 ? -7.874 4.221 -11.574 1.00 94.44 101 GLU A CA 1
ATOM 820 C C . GLU A 1 101 ? -8.703 3.688 -10.395 1.00 94.44 101 GLU A C 1
ATOM 822 O O . GLU A 1 101 ? -9.931 3.633 -10.458 1.00 94.44 101 GLU A O 1
ATOM 827 N N . ILE A 1 102 ? -8.036 3.331 -9.293 1.00 94.56 102 ILE A N 1
ATOM 828 C CA . ILE A 1 102 ? -8.668 2.815 -8.073 1.00 94.56 102 ILE A CA 1
ATOM 829 C C . ILE A 1 102 ? -9.583 3.873 -7.454 1.00 94.56 102 ILE A C 1
ATOM 831 O O . ILE A 1 102 ? -10.726 3.573 -7.107 1.00 94.56 102 ILE A O 1
ATOM 835 N N . LYS A 1 103 ? -9.109 5.118 -7.332 1.00 93.31 103 LYS A N 1
ATOM 836 C CA . LYS A 1 103 ? -9.910 6.214 -6.773 1.00 93.31 103 LYS A CA 1
ATOM 837 C C . LYS A 1 103 ? -11.149 6.500 -7.616 1.00 93.31 103 LYS A C 1
ATOM 839 O O . LYS A 1 103 ? -12.228 6.693 -7.058 1.00 93.31 103 LYS A O 1
ATOM 844 N N . ASP A 1 104 ? -11.010 6.505 -8.938 1.00 93.62 104 ASP A N 1
ATOM 845 C CA . ASP A 1 104 ? -12.144 6.697 -9.841 1.00 93.62 104 ASP A CA 1
ATOM 846 C C . ASP A 1 104 ? -13.134 5.532 -9.759 1.00 93.62 104 ASP A C 1
ATOM 848 O O . ASP A 1 104 ? -14.340 5.761 -9.674 1.00 93.62 104 ASP A O 1
ATOM 852 N N . SER A 1 105 ? -12.644 4.291 -9.700 1.00 91.56 105 SER A N 1
ATOM 853 C CA . SER A 1 105 ? -13.494 3.108 -9.545 1.00 91.56 105 SER A CA 1
ATOM 854 C C . SER A 1 105 ? -14.279 3.107 -8.233 1.00 91.56 105 SER A C 1
ATOM 856 O O . SER A 1 105 ? -15.427 2.674 -8.235 1.00 91.56 105 SER A O 1
ATOM 858 N N . ILE A 1 106 ? -13.686 3.558 -7.123 1.00 88.50 106 ILE A N 1
ATOM 859 C CA . ILE A 1 106 ? -14.362 3.607 -5.818 1.00 88.50 106 ILE A CA 1
ATOM 860 C C . ILE A 1 106 ? -15.391 4.738 -5.777 1.00 88.50 106 ILE A C 1
ATOM 862 O O . ILE A 1 106 ? -16.461 4.559 -5.217 1.00 88.50 106 ILE A O 1
ATOM 866 N N . ARG A 1 107 ? -15.102 5.890 -6.391 1.00 86.69 107 ARG A N 1
ATOM 867 C CA . ARG A 1 107 ? -16.034 7.028 -6.436 1.00 86.69 107 ARG A CA 1
ATOM 868 C C . ARG A 1 107 ? -17.293 6.751 -7.268 1.00 86.69 107 ARG A C 1
ATOM 870 O O . ARG A 1 107 ? -18.320 7.377 -7.025 1.00 86.69 107 ARG A O 1
ATOM 877 N N . ASN A 1 108 ? -17.191 5.883 -8.272 1.00 81.44 108 ASN A N 1
ATOM 878 C CA . ASN A 1 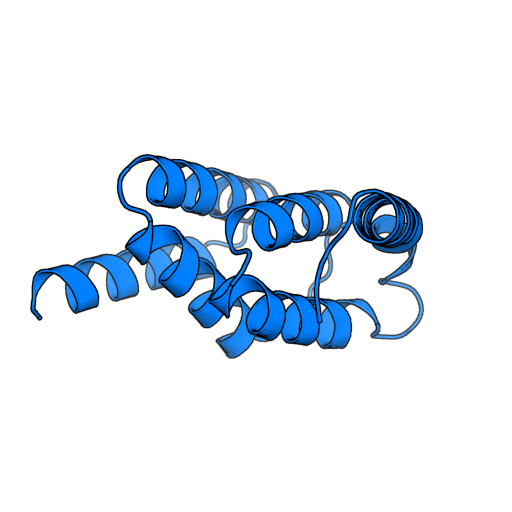108 ? -18.283 5.559 -9.193 1.00 81.44 108 ASN A CA 1
ATOM 879 C C . ASN A 1 108 ? -19.156 4.371 -8.731 1.00 81.44 108 ASN A C 1
ATOM 881 O O . ASN A 1 108 ? -20.061 3.983 -9.470 1.00 81.44 108 ASN A O 1
ATOM 885 N N . ASN A 1 109 ? -18.879 3.805 -7.552 1.00 64.69 109 ASN A N 1
ATOM 886 C CA . ASN A 1 109 ? -19.635 2.730 -6.897 1.00 64.69 109 ASN A CA 1
ATOM 887 C C . ASN A 1 109 ? -20.366 3.267 -5.663 1.00 64.69 109 ASN A C 1
ATOM 889 O O . ASN A 1 109 ? -21.471 2.757 -5.381 1.00 64.69 109 ASN A O 1
#

Radius of gyration: 13.19 Å; chains: 1; bounding box: 38×25×30 Å

Secondary structure (DSSP, 8-state):
----HHHHHHHHHHGGGGGGSSHHHHHHHHHHHHHHHHHHHHHHHHHHHTTT--S---HHHHHHHHHHHHHTTHHHHHHHHHHHHHHHHTT--HHHHHHHHHHHHHHT-

Sequence (109 aa):
DEIDATTESWLLQIAPYAEEDYNSYDLLESLARISESQALEAQKVWLKMLDSYSYDYPDDAIRQILKNLIVLGAEGERKAKEIVDAYLRHGIERPRTWLGEIKDSIRNN

Foldseek 3Di:
DDCDPVNLVVLLVCLLVCQPPVNQAVLLQVLLVNLLPCLPSSLVSLLSNLVNDDDDHDPVSLLSSLLSLPVVPPRSLVSLVSNCVSCVVVVDNVSVVSNVVSVVVVVVD

pLDDT: mean 85.08, std 12.94, range [48.47, 97.38]